Protein AF-A0A5C3PI33-F1 (afdb_monomer_lite)

Sequence (71 aa):
MVDADGEHITGIIDWGNAGFYPSYWEYSRMHDANFCTLGWEKILGMVFPEPRRQTEIGTVRTILLTIEDHL

Organism: NCBI:txid1314778

Structure (mmCIF, N/CA/C/O backbone):
data_AF-A0A5C3PI33-F1
#
_entry.id   AF-A0A5C3PI33-F1
#
loop_
_atom_site.group_PDB
_atom_site.id
_atom_site.type_symbol
_atom_site.label_atom_id
_atom_site.label_alt_id
_atom_site.label_comp_id
_atom_site.label_asym_id
_atom_site.label_entity_id
_atom_site.label_seq_id
_atom_site.pdbx_PDB_ins_code
_atom_site.Cartn_x
_atom_site.Cartn_y
_atom_site.Cartn_z
_atom_site.occupancy
_atom_site.B_iso_or_equiv
_atom_site.auth_seq_id
_atom_site.auth_comp_id
_atom_site.auth_asym_id
_atom_site.auth_atom_id
_atom_site.pdbx_PDB_model_num
ATOM 1 N N . MET A 1 1 ? 5.187 -2.694 -15.557 1.00 84.44 1 MET A N 1
ATOM 2 C CA . MET A 1 1 ? 5.707 -2.411 -16.912 1.00 84.44 1 MET A CA 1
ATOM 3 C C . MET A 1 1 ? 4.537 -2.083 -17.802 1.00 84.44 1 MET A C 1
ATOM 5 O O . MET A 1 1 ? 3.456 -2.615 -17.563 1.00 84.44 1 MET A O 1
ATOM 9 N N . VAL A 1 2 ? 4.751 -1.201 -18.768 1.00 89.50 2 VAL A N 1
ATOM 10 C CA . VAL A 1 2 ? 3.783 -0.930 -19.830 1.00 89.50 2 VAL A CA 1
ATOM 11 C C . VAL A 1 2 ? 4.399 -1.301 -21.177 1.00 89.50 2 VAL A C 1
ATOM 13 O O . VAL A 1 2 ? 5.616 -1.498 -21.254 1.00 89.50 2 VAL A O 1
ATOM 16 N N . ASP A 1 3 ? 3.578 -1.500 -22.199 1.00 92.50 3 ASP A N 1
ATOM 17 C CA . ASP A 1 3 ? 4.042 -1.659 -23.579 1.00 92.50 3 ASP A CA 1
ATOM 18 C C . ASP A 1 3 ? 4.683 -0.364 -24.115 1.00 92.50 3 ASP A C 1
ATOM 20 O O . ASP A 1 3 ? 4.758 0.649 -23.418 1.00 92.50 3 ASP A O 1
ATOM 24 N N . ALA A 1 4 ? 5.215 -0.411 -25.340 1.00 92.44 4 ALA A N 1
ATOM 25 C CA . ALA A 1 4 ? 5.912 0.727 -25.944 1.00 92.44 4 ALA A CA 1
ATOM 26 C C . ALA A 1 4 ? 5.009 1.963 -26.105 1.00 92.44 4 ALA A C 1
ATOM 28 O O . ALA A 1 4 ? 5.502 3.088 -26.028 1.00 92.44 4 ALA A O 1
ATOM 29 N N . ASP A 1 5 ? 3.707 1.738 -26.283 1.00 94.62 5 ASP A N 1
AT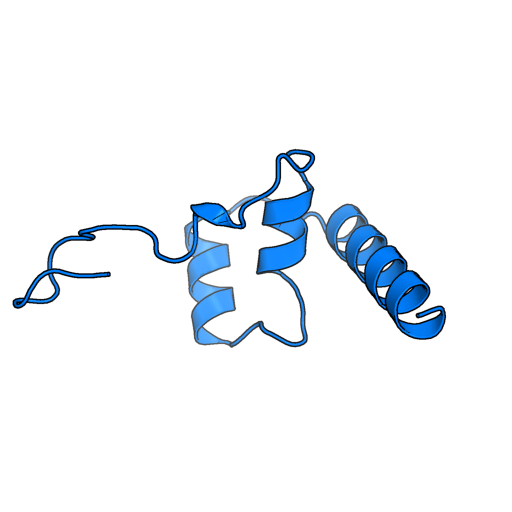OM 30 C CA . ASP A 1 5 ? 2.697 2.783 -26.440 1.00 94.62 5 ASP A CA 1
ATOM 31 C C . ASP A 1 5 ? 2.167 3.298 -25.087 1.00 94.62 5 ASP A C 1
ATOM 33 O O . ASP A 1 5 ? 1.562 4.367 -25.014 1.00 94.62 5 ASP A O 1
ATOM 37 N N . GLY A 1 6 ? 2.449 2.589 -23.988 1.00 90.56 6 GLY A N 1
ATOM 38 C CA . GLY A 1 6 ? 2.051 2.968 -22.633 1.00 90.56 6 GLY A CA 1
ATOM 39 C C . GLY A 1 6 ? 0.590 2.661 -22.293 1.00 90.56 6 GLY A C 1
ATOM 40 O O . GLY A 1 6 ? 0.085 3.158 -21.285 1.00 90.56 6 GLY A O 1
ATOM 41 N N . GLU A 1 7 ? -0.089 1.859 -23.109 1.00 92.94 7 GLU A N 1
ATOM 42 C CA . GLU A 1 7 ? -1.529 1.603 -23.024 1.00 92.94 7 GLU A CA 1
ATOM 43 C C . GLU A 1 7 ? -1.859 0.332 -22.235 1.00 92.94 7 GLU A C 1
ATOM 45 O O . GLU A 1 7 ? -2.901 0.259 -21.579 1.00 92.94 7 GLU A O 1
ATOM 50 N N . HIS A 1 8 ? -0.961 -0.657 -22.238 1.00 90.81 8 HIS A N 1
ATOM 51 C CA . HIS A 1 8 ? -1.211 -1.948 -21.598 1.00 90.81 8 HIS A CA 1
ATOM 52 C C . HIS A 1 8 ? -0.192 -2.254 -20.515 1.00 90.81 8 HIS A C 1
ATOM 54 O O . HIS A 1 8 ? 1.014 -2.153 -20.723 1.00 90.81 8 HIS A O 1
ATOM 60 N N . ILE A 1 9 ? -0.676 -2.723 -19.363 1.00 89.88 9 ILE A N 1
ATOM 61 C CA . ILE A 1 9 ? 0.189 -3.288 -18.327 1.00 89.88 9 ILE A CA 1
ATOM 62 C C . ILE A 1 9 ? 0.738 -4.622 -18.842 1.00 89.88 9 ILE A C 1
ATOM 64 O O . ILE A 1 9 ? -0.008 -5.577 -19.040 1.00 89.88 9 ILE A O 1
ATOM 68 N N . THR A 1 10 ? 2.053 -4.698 -19.028 1.00 91.00 10 THR A N 1
ATOM 69 C CA . THR A 1 10 ? 2.742 -5.874 -19.586 1.00 91.00 10 THR A CA 1
ATOM 70 C C . THR A 1 10 ? 3.365 -6.778 -18.528 1.00 91.00 10 THR A C 1
ATOM 72 O O . THR A 1 10 ? 3.800 -7.884 -18.838 1.00 91.00 10 THR A O 1
ATOM 75 N N . GLY A 1 11 ? 3.402 -6.342 -17.268 1.00 83.38 11 GLY A N 1
ATOM 76 C CA . GLY A 1 11 ? 3.893 -7.172 -16.173 1.00 83.38 11 GLY A CA 1
ATOM 77 C C . GLY A 1 11 ? 4.144 -6.412 -14.877 1.00 83.38 11 GLY A C 1
ATOM 78 O O . GLY A 1 11 ? 4.282 -5.183 -14.864 1.00 83.38 11 GLY A O 1
ATOM 79 N N . ILE A 1 12 ? 4.234 -7.173 -13.789 1.00 83.56 12 ILE A N 1
ATOM 80 C CA . ILE A 1 12 ? 4.659 -6.710 -12.465 1.00 83.56 12 ILE A CA 1
ATOM 81 C C . ILE A 1 12 ? 6.127 -7.114 -12.300 1.00 83.56 12 ILE A C 1
ATOM 83 O O . ILE A 1 12 ? 6.474 -8.280 -12.478 1.00 83.56 12 ILE A O 1
ATOM 87 N N . ILE A 1 13 ? 6.994 -6.142 -12.018 1.00 82.31 13 ILE A N 1
ATOM 88 C CA . ILE A 1 13 ? 8.419 -6.398 -11.760 1.00 82.31 13 ILE A CA 1
ATOM 89 C C . ILE A 1 13 ? 8.568 -6.828 -10.297 1.00 82.31 13 ILE A C 1
ATOM 91 O O . ILE A 1 13 ? 7.750 -6.455 -9.463 1.00 82.31 13 ILE A O 1
ATOM 95 N N . ASP A 1 14 ? 9.620 -7.590 -10.001 1.00 75.69 14 ASP A N 1
ATOM 96 C CA . ASP A 1 14 ? 10.019 -7.966 -8.637 1.00 75.69 14 ASP A CA 1
ATOM 97 C C . ASP A 1 14 ? 9.029 -8.892 -7.904 1.00 75.69 14 ASP A C 1
ATOM 99 O O . ASP A 1 14 ? 9.001 -8.998 -6.682 1.00 75.69 14 ASP A O 1
ATOM 103 N N . TRP A 1 15 ? 8.226 -9.640 -8.668 1.00 79.88 15 TRP A N 1
ATOM 104 C CA . TRP A 1 15 ? 7.341 -10.669 -8.115 1.00 79.88 15 TRP A CA 1
ATOM 105 C C . TRP A 1 15 ? 8.108 -11.822 -7.448 1.00 79.88 15 TRP A C 1
ATOM 107 O O . TRP A 1 15 ? 7.600 -12.462 -6.535 1.00 79.88 15 TRP A O 1
ATOM 117 N N . GLY A 1 16 ? 9.343 -12.093 -7.883 1.00 80.44 16 GLY A N 1
ATOM 118 C CA . GLY A 1 16 ? 10.171 -13.173 -7.333 1.00 80.44 16 GLY A CA 1
ATOM 119 C C . GLY A 1 16 ? 10.540 -12.986 -5.857 1.00 80.44 16 GLY A C 1
ATOM 120 O O . GLY A 1 16 ? 10.790 -13.971 -5.166 1.00 80.44 16 GLY A O 1
ATOM 121 N N . ASN A 1 17 ? 10.521 -11.742 -5.372 1.00 73.88 17 ASN A N 1
ATOM 122 C CA . ASN A 1 17 ? 10.775 -11.388 -3.980 1.00 73.88 17 ASN A CA 1
ATOM 123 C C . ASN A 1 17 ? 9.477 -11.125 -3.198 1.00 73.88 17 ASN A C 1
ATOM 125 O O . ASN A 1 17 ? 9.530 -10.803 -2.009 1.00 73.88 17 ASN A O 1
ATOM 129 N N . ALA A 1 18 ? 8.310 -11.270 -3.836 1.00 78.88 18 ALA A N 1
ATOM 130 C CA . ALA A 1 18 ? 7.033 -11.136 -3.158 1.00 78.88 18 ALA A CA 1
ATOM 131 C C . ALA A 1 18 ? 6.829 -12.316 -2.192 1.00 78.88 18 ALA A C 1
ATOM 133 O O . ALA A 1 18 ? 6.860 -13.485 -2.578 1.00 78.88 18 ALA A O 1
ATOM 134 N N . GLY A 1 19 ? 6.634 -12.005 -0.912 1.00 78.31 19 GLY A N 1
ATOM 135 C CA . GLY A 1 19 ? 6.279 -12.986 0.111 1.00 78.31 19 GLY A CA 1
ATOM 136 C C . GLY A 1 19 ? 4.769 -13.218 0.196 1.00 78.31 19 GLY A C 1
ATOM 137 O O . GLY A 1 19 ? 3.971 -12.366 -0.189 1.00 78.31 19 GLY A O 1
ATOM 138 N N . PHE A 1 20 ? 4.365 -14.355 0.767 1.00 79.44 20 PHE A N 1
ATOM 139 C CA . PHE A 1 20 ? 2.974 -14.581 1.165 1.00 79.44 20 PHE A CA 1
ATOM 140 C C . PHE A 1 20 ? 2.698 -13.870 2.490 1.00 79.44 20 PHE A C 1
ATOM 142 O O . PHE A 1 20 ? 2.987 -14.398 3.564 1.00 79.44 20 PHE A O 1
ATOM 149 N N . TYR A 1 21 ? 2.139 -12.667 2.408 1.00 83.31 21 TYR A N 1
ATOM 150 C CA . TYR A 1 21 ? 1.742 -11.891 3.578 1.00 83.31 21 TYR A CA 1
ATOM 151 C C . TYR A 1 21 ? 0.228 -11.970 3.818 1.00 83.31 21 TYR A C 1
ATOM 153 O O . TYR A 1 21 ? -0.538 -12.238 2.890 1.00 83.31 21 TYR A O 1
ATOM 161 N N . PRO A 1 22 ? -0.238 -11.729 5.057 1.00 85.69 22 PRO A N 1
ATOM 162 C CA . PRO A 1 22 ? -1.663 -11.599 5.337 1.00 85.69 22 PRO A CA 1
ATOM 163 C C . PRO A 1 22 ? -2.328 -10.538 4.454 1.00 85.69 22 PRO A C 1
ATOM 165 O O . PRO A 1 22 ? -1.712 -9.531 4.120 1.00 85.69 22 PRO A O 1
ATOM 168 N N . SER A 1 23 ? -3.614 -10.699 4.145 1.00 81.31 23 SER A N 1
ATOM 169 C CA . SER A 1 23 ? -4.338 -9.810 3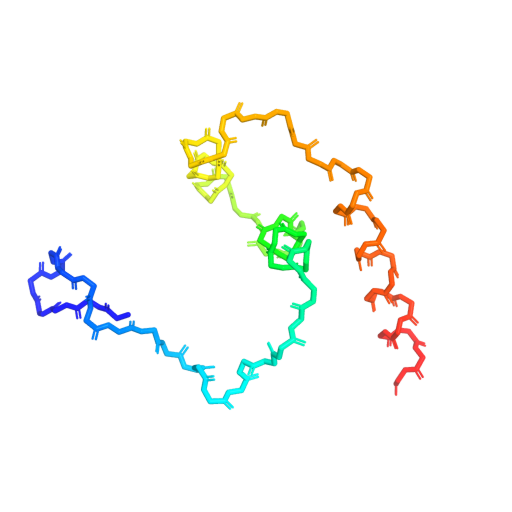.220 1.00 81.31 23 SER A CA 1
ATOM 170 C C . SER A 1 23 ? -4.384 -8.336 3.648 1.00 81.31 23 SER A C 1
ATOM 172 O O . SER A 1 23 ? -4.573 -7.457 2.812 1.00 81.31 23 SER A O 1
ATOM 174 N N . TYR A 1 24 ? -4.223 -8.039 4.942 1.00 83.94 24 TYR A N 1
ATOM 175 C CA . TYR A 1 24 ? -4.135 -6.661 5.437 1.00 83.94 24 TYR A CA 1
ATOM 176 C C . TYR A 1 24 ? -2.771 -6.011 5.151 1.00 83.94 24 TYR A C 1
ATOM 178 O O . TYR A 1 24 ? -2.657 -4.791 5.193 1.00 83.94 24 TYR A O 1
ATOM 186 N N . TRP A 1 25 ? -1.728 -6.800 4.869 1.00 89.62 25 TRP A N 1
ATOM 187 C CA . TRP A 1 25 ? -0.358 -6.317 4.705 1.00 89.62 25 TRP A CA 1
ATOM 188 C C . TRP A 1 25 ? -0.223 -5.386 3.509 1.00 89.62 25 TRP A C 1
ATOM 190 O O . TRP A 1 25 ? 0.215 -4.252 3.673 1.00 89.62 25 TRP A O 1
ATOM 200 N N . GLU A 1 26 ? -0.633 -5.831 2.321 1.00 89.12 26 GLU A N 1
ATOM 201 C CA . GLU A 1 26 ? -0.527 -5.030 1.097 1.00 89.12 26 GLU A CA 1
ATOM 202 C C . GLU A 1 26 ? -1.346 -3.745 1.208 1.00 89.12 26 GLU A C 1
ATOM 204 O O . GLU A 1 26 ? -0.860 -2.671 0.850 1.00 89.12 26 GLU A O 1
ATOM 209 N N . TYR A 1 27 ? -2.542 -3.840 1.802 1.00 92.12 27 TYR A N 1
ATOM 210 C CA . TYR A 1 27 ? -3.377 -2.681 2.096 1.00 92.12 27 TYR A CA 1
ATOM 211 C C . TYR A 1 27 ? -2.682 -1.688 3.024 1.00 92.12 27 TYR A C 1
ATOM 213 O O . TYR A 1 27 ? -2.612 -0.496 2.730 1.00 92.12 27 TYR A O 1
ATOM 221 N N . SER A 1 28 ? -2.090 -2.160 4.114 1.00 94.25 28 SER A N 1
ATOM 222 C CA . SER A 1 28 ? -1.354 -1.281 5.014 1.00 94.25 28 SER A CA 1
ATOM 223 C C . SER A 1 28 ? -0.095 -0.688 4.374 1.00 94.25 28 SER A C 1
ATOM 225 O O . SER A 1 28 ? 0.177 0.497 4.566 1.00 94.25 28 SER A O 1
ATOM 227 N N . ARG A 1 29 ? 0.654 -1.469 3.583 1.00 91.38 29 ARG A N 1
ATOM 228 C CA . ARG A 1 29 ? 1.899 -1.035 2.923 1.00 91.38 29 ARG A CA 1
ATOM 229 C C . ARG A 1 29 ? 1.658 0.016 1.842 1.00 91.38 29 ARG A C 1
ATOM 231 O O . ARG A 1 29 ? 2.433 0.963 1.765 1.00 91.38 29 ARG A O 1
ATOM 238 N N . MET A 1 30 ? 0.579 -0.081 1.059 1.00 92.75 30 MET A N 1
ATOM 239 C CA . MET A 1 30 ? 0.258 0.955 0.064 1.00 92.75 30 MET A CA 1
ATOM 240 C C . MET A 1 30 ? -0.093 2.312 0.691 1.00 92.75 30 MET A C 1
ATOM 242 O O . MET A 1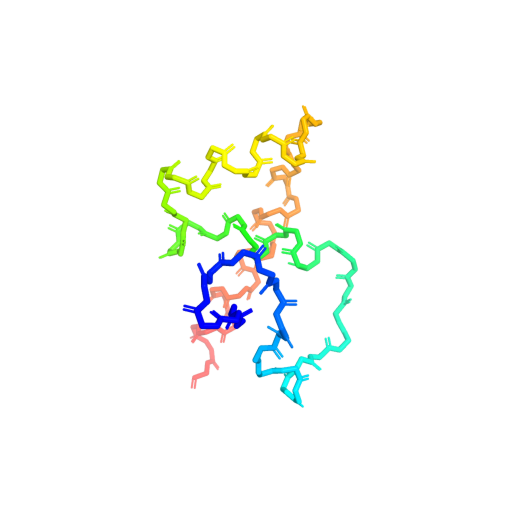 30 ? -0.032 3.334 0.012 1.00 92.75 30 MET A O 1
ATOM 246 N N . HIS A 1 31 ? -0.430 2.326 1.983 1.00 93.75 31 HIS A N 1
ATOM 247 C CA . HIS A 1 31 ? -0.738 3.515 2.774 1.00 93.75 31 HIS A CA 1
ATOM 248 C C . HIS A 1 31 ? 0.436 4.016 3.633 1.00 93.75 31 HIS A C 1
ATOM 250 O O . HIS A 1 31 ? 0.231 4.903 4.470 1.00 93.75 31 HIS A O 1
ATOM 256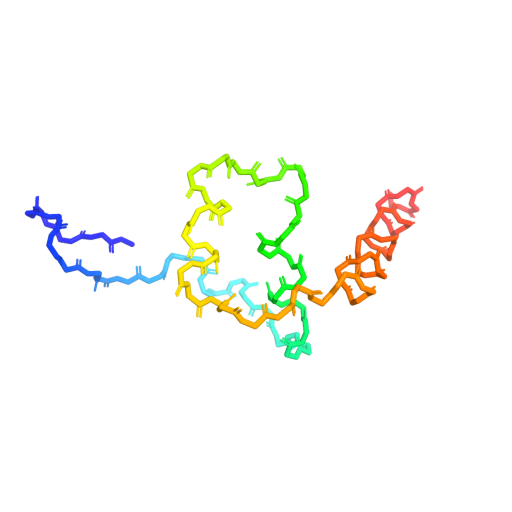 N N . ASP A 1 32 ? 1.642 3.466 3.459 1.00 91.19 32 ASP A N 1
ATOM 257 C CA . ASP A 1 32 ? 2.836 3.906 4.179 1.00 91.19 32 ASP A CA 1
ATOM 258 C C . ASP A 1 32 ? 3.145 5.378 3.870 1.00 91.19 32 ASP A C 1
ATOM 260 O O . ASP A 1 32 ? 3.366 5.767 2.724 1.00 91.19 32 ASP A O 1
ATOM 264 N N . ALA A 1 33 ? 3.174 6.202 4.918 1.00 85.38 33 ALA A N 1
ATOM 265 C CA . ALA A 1 33 ? 3.393 7.639 4.812 1.00 85.38 33 ALA A CA 1
ATOM 266 C C . ALA A 1 33 ? 4.760 8.006 4.209 1.00 85.38 33 ALA A C 1
ATOM 268 O O . ALA A 1 33 ? 4.876 9.072 3.612 1.00 85.38 33 ALA A O 1
ATOM 269 N N . ASN A 1 34 ? 5.770 7.138 4.324 1.00 88.38 34 ASN A N 1
ATOM 270 C CA . ASN A 1 34 ? 7.096 7.382 3.752 1.00 88.38 34 ASN A CA 1
ATOM 271 C C . ASN A 1 34 ? 7.104 7.262 2.217 1.00 88.38 34 ASN A C 1
ATOM 273 O O . ASN A 1 34 ? 7.972 7.835 1.563 1.00 88.38 34 ASN A O 1
ATOM 277 N N . PHE A 1 35 ? 6.133 6.541 1.643 1.00 87.88 35 PHE A N 1
ATOM 278 C CA . PHE A 1 35 ? 6.051 6.249 0.207 1.00 87.88 35 PHE A CA 1
ATOM 279 C C . PHE A 1 35 ? 4.756 6.766 -0.445 1.00 87.88 35 PHE A C 1
ATOM 281 O O . PHE A 1 35 ? 4.535 6.568 -1.640 1.00 87.88 35 PHE A O 1
ATOM 288 N N . CYS A 1 36 ? 3.891 7.444 0.315 1.00 89.75 36 CYS A N 1
ATOM 289 C CA . CYS A 1 36 ? 2.610 7.944 -0.171 1.00 89.75 36 CYS A CA 1
ATOM 290 C C . CYS A 1 36 ? 2.744 9.360 -0.753 1.00 89.75 36 CYS A C 1
ATOM 292 O O . CYS A 1 36 ? 3.115 10.303 -0.057 1.00 89.75 36 CYS A O 1
ATOM 294 N N . THR A 1 37 ? 2.393 9.524 -2.029 1.00 94.00 37 THR A N 1
ATOM 295 C CA . THR A 1 37 ? 2.297 10.836 -2.692 1.00 94.00 37 THR A CA 1
ATOM 296 C C . THR A 1 37 ? 0.839 11.286 -2.802 1.00 94.00 37 THR A C 1
ATOM 298 O O . THR A 1 37 ? -0.067 10.456 -2.790 1.00 94.00 37 THR A O 1
ATOM 301 N N . LEU A 1 38 ? 0.586 12.587 -2.998 1.00 93.25 38 LEU A N 1
ATOM 302 C CA . LEU A 1 38 ? -0.781 13.106 -3.205 1.00 93.25 38 LEU A CA 1
ATOM 303 C C . LEU A 1 38 ? -1.493 12.448 -4.401 1.00 93.25 38 LEU A C 1
ATOM 305 O O . LEU A 1 38 ? -2.689 12.167 -4.351 1.00 93.25 38 LEU A O 1
ATOM 309 N N . GLY A 1 39 ? -0.755 12.190 -5.487 1.00 94.75 39 GLY A N 1
ATOM 310 C CA . GLY A 1 39 ? -1.293 11.489 -6.654 1.00 94.75 39 GLY A CA 1
ATOM 311 C C . GLY A 1 39 ? -1.665 10.043 -6.331 1.00 94.75 39 GLY A C 1
ATOM 312 O O . GLY A 1 39 ? -2.717 9.568 -6.754 1.00 94.75 39 GLY A O 1
ATOM 313 N N . TRP A 1 40 ? -0.838 9.370 -5.530 1.00 94.31 40 TRP A N 1
ATOM 314 C CA . TRP A 1 40 ? -1.107 8.014 -5.069 1.00 94.31 40 TRP A CA 1
ATOM 315 C C . TRP A 1 40 ? -2.324 7.948 -4.142 1.00 94.31 40 TRP A C 1
ATOM 317 O O . TRP A 1 40 ? -3.212 7.134 -4.366 1.00 94.31 40 TRP A O 1
ATOM 327 N N . GLU A 1 41 ? -2.435 8.858 -3.174 1.00 92.25 41 GLU A N 1
ATOM 328 C CA . GLU A 1 41 ? -3.598 8.945 -2.283 1.00 92.25 41 GLU A CA 1
ATOM 329 C C . GLU A 1 41 ? -4.907 9.129 -3.065 1.00 92.25 41 GLU A C 1
ATOM 331 O O . GLU A 1 41 ? -5.904 8.466 -2.774 1.00 92.25 41 GLU A O 1
ATOM 336 N N . LYS A 1 42 ? -4.890 9.952 -4.123 1.00 94.75 42 LYS A N 1
ATOM 337 C CA . LYS A 1 42 ? -6.036 10.102 -5.028 1.00 94.75 42 LYS A CA 1
ATOM 338 C C . LYS A 1 42 ? -6.405 8.784 -5.715 1.00 94.75 42 LYS A C 1
ATOM 340 O O . LYS A 1 42 ? -7.587 8.469 -5.807 1.00 94.75 42 LYS A O 1
ATOM 345 N N . ILE A 1 43 ? -5.422 8.022 -6.200 1.00 95.31 43 ILE A N 1
ATOM 346 C CA . ILE A 1 43 ? -5.657 6.706 -6.818 1.00 95.31 43 ILE A CA 1
ATOM 347 C C . ILE A 1 43 ? -6.267 5.743 -5.802 1.00 95.31 43 ILE A C 1
ATOM 349 O O . ILE A 1 43 ? -7.283 5.115 -6.099 1.00 95.31 43 ILE A O 1
ATOM 353 N N . LEU A 1 44 ? -5.716 5.679 -4.591 1.00 94.06 44 LEU A N 1
ATOM 354 C CA . LEU A 1 44 ? -6.247 4.824 -3.532 1.00 94.06 44 LEU A CA 1
ATOM 355 C C . LEU A 1 44 ? -7.694 5.176 -3.178 1.00 94.06 44 LEU A C 1
ATOM 357 O O . LEU A 1 44 ? -8.503 4.267 -3.031 1.00 94.06 44 LEU A O 1
ATOM 361 N N . GLY A 1 45 ? -8.046 6.463 -3.123 1.00 94.69 45 GLY A N 1
ATOM 362 C CA . GLY A 1 45 ? -9.428 6.898 -2.896 1.00 94.69 45 GLY A CA 1
ATOM 363 C C . GLY A 1 45 ? -10.401 6.526 -4.024 1.00 94.69 45 GLY A C 1
ATOM 364 O O .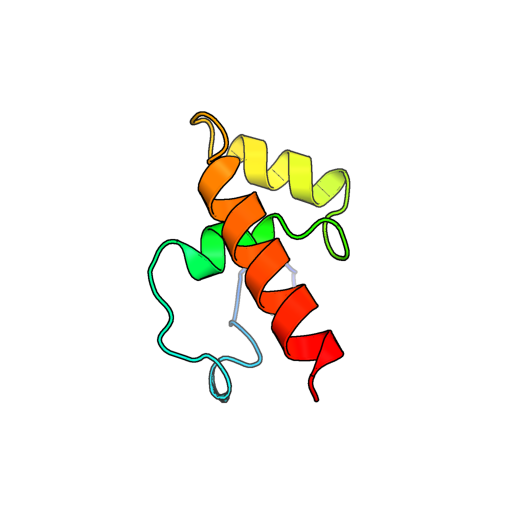 GLY A 1 45 ? -11.593 6.379 -3.772 1.00 94.69 45 GLY A O 1
ATOM 365 N N . MET A 1 46 ? -9.915 6.344 -5.258 1.00 95.81 46 MET A N 1
ATOM 366 C CA . MET A 1 46 ? -10.736 5.852 -6.374 1.00 95.81 46 MET A CA 1
ATOM 367 C C . MET A 1 46 ? -10.922 4.331 -6.330 1.00 95.81 46 MET A C 1
ATOM 369 O O . MET A 1 46 ? -11.999 3.840 -6.656 1.00 95.81 46 MET A O 1
ATOM 373 N N . VAL A 1 47 ? -9.880 3.586 -5.949 1.00 94.88 47 VAL A N 1
ATOM 374 C CA . VAL A 1 47 ? -9.888 2.110 -5.937 1.00 94.88 47 VAL A CA 1
ATOM 375 C C . VAL A 1 47 ? -10.550 1.553 -4.672 1.00 94.88 47 VAL A C 1
ATOM 377 O O . VAL A 1 47 ? -11.246 0.542 -4.734 1.00 94.88 47 VAL A O 1
ATOM 380 N N . PHE A 1 48 ? -10.366 2.220 -3.531 1.00 94.06 48 PHE A N 1
ATOM 381 C CA . PHE A 1 48 ? -10.887 1.825 -2.224 1.00 94.06 48 PHE A CA 1
ATOM 382 C C . PHE A 1 48 ? -11.787 2.937 -1.666 1.00 94.06 48 PHE A C 1
ATOM 384 O O . PHE A 1 48 ? -11.351 3.705 -0.810 1.00 94.06 48 PHE A O 1
ATOM 391 N N . PRO A 1 49 ? -13.042 3.040 -2.142 1.00 92.44 49 PRO A N 1
ATOM 392 C CA . PRO A 1 49 ? -13.966 4.094 -1.713 1.00 92.44 49 PRO A CA 1
ATOM 393 C C . PRO A 1 49 ? -14.469 3.914 -0.271 1.00 92.44 49 PRO A C 1
ATOM 395 O O . PRO A 1 49 ? -15.041 4.834 0.309 1.00 92.44 49 PRO A O 1
ATOM 398 N N . GLU A 1 50 ? -14.274 2.726 0.300 1.00 93.31 50 GLU A N 1
ATOM 399 C CA . GLU A 1 50 ? -14.628 2.403 1.680 1.00 93.31 50 GLU A CA 1
ATOM 400 C C . GLU A 1 50 ? -13.794 3.202 2.699 1.00 93.31 50 GLU A C 1
ATOM 402 O O . GLU A 1 50 ? -12.678 3.639 2.395 1.00 93.31 50 GLU A O 1
ATOM 407 N N . PRO A 1 51 ? -14.273 3.350 3.950 1.00 93.62 51 PRO A N 1
ATOM 408 C CA . PRO A 1 51 ? -13.497 3.981 5.007 1.00 93.62 51 PRO A CA 1
ATOM 409 C C . PRO A 1 51 ? -12.115 3.343 5.176 1.00 93.62 51 PRO A C 1
ATOM 411 O O . PRO A 1 51 ? -11.962 2.124 5.293 1.00 93.62 51 PRO A O 1
ATOM 414 N N . ARG A 1 52 ? -11.094 4.200 5.239 1.00 92.00 52 ARG A N 1
ATOM 415 C CA . ARG A 1 52 ? -9.699 3.791 5.410 1.00 92.00 52 ARG A CA 1
ATOM 416 C C . ARG A 1 52 ? -9.520 2.984 6.700 1.00 92.00 52 ARG A C 1
ATOM 418 O O . ARG A 1 52 ? -9.910 3.431 7.780 1.00 92.00 52 ARG A O 1
ATOM 425 N N . ARG A 1 53 ? -8.847 1.830 6.614 1.00 93.38 53 ARG A N 1
ATOM 426 C CA . ARG A 1 53 ? -8.576 0.934 7.761 1.00 93.38 53 ARG A CA 1
ATOM 427 C C . ARG A 1 53 ? -7.440 1.455 8.646 1.00 93.38 53 ARG A C 1
ATOM 429 O O . ARG A 1 53 ? -6.367 0.865 8.738 1.00 93.38 53 ARG A O 1
ATOM 436 N N . GLN A 1 54 ? -7.664 2.602 9.282 1.00 93.94 54 GLN A N 1
ATOM 437 C CA . GLN A 1 54 ? -6.620 3.365 9.969 1.00 93.94 54 GLN A CA 1
ATOM 438 C C . GLN A 1 54 ? -5.905 2.572 11.074 1.00 93.94 54 GLN A C 1
ATOM 440 O O . GLN A 1 54 ? -4.694 2.720 11.236 1.00 93.94 54 GLN A O 1
ATOM 445 N N . THR A 1 55 ? -6.632 1.713 11.794 1.00 93.75 55 THR A N 1
ATOM 446 C CA . THR A 1 55 ? -6.061 0.848 12.834 1.00 93.75 55 THR A CA 1
ATOM 447 C C . THR A 1 55 ? -5.075 -0.163 12.248 1.00 93.75 55 THR A C 1
ATOM 449 O O . THR A 1 55 ? -3.940 -0.223 12.706 1.00 93.75 55 THR A O 1
ATOM 452 N N . GLU A 1 56 ? -5.458 -0.898 11.197 1.00 93.19 56 GLU A N 1
ATOM 453 C CA . GLU A 1 56 ? -4.589 -1.891 10.537 1.00 93.19 56 GLU A CA 1
ATOM 454 C C . GLU A 1 56 ? -3.327 -1.241 9.955 1.00 93.19 56 GLU A C 1
ATOM 456 O O . GLU A 1 56 ? -2.217 -1.754 10.124 1.00 93.19 56 GLU A O 1
ATOM 461 N N . ILE A 1 57 ? -3.489 -0.079 9.313 1.00 94.00 57 ILE A N 1
ATOM 462 C CA . ILE A 1 57 ? -2.378 0.703 8.752 1.00 94.00 57 ILE A CA 1
ATOM 463 C C . ILE A 1 57 ? -1.416 1.129 9.865 1.00 94.00 57 ILE A C 1
ATOM 465 O O . ILE A 1 57 ? -0.204 0.956 9.741 1.00 94.00 57 ILE A O 1
ATOM 469 N N . GLY A 1 58 ? -1.955 1.667 10.964 1.00 93.25 58 GLY A N 1
ATOM 470 C CA . GLY A 1 58 ? -1.169 2.106 12.114 1.00 93.25 58 GLY A CA 1
ATOM 471 C C . GLY A 1 58 ? -0.392 0.959 12.757 1.00 93.25 58 GLY A C 1
ATOM 472 O O . GLY A 1 58 ? 0.811 1.084 12.965 1.00 93.25 58 GLY A O 1
ATOM 473 N N . THR A 1 59 ? -1.049 -0.177 13.003 1.00 92.94 59 THR A N 1
ATOM 474 C CA . THR A 1 59 ? -0.419 -1.354 13.615 1.00 92.94 59 THR A CA 1
ATOM 475 C C . THR A 1 59 ? 0.731 -1.896 12.771 1.00 92.94 59 THR A C 1
ATOM 477 O O . THR A 1 59 ? 1.813 -2.126 13.308 1.00 92.94 59 THR A O 1
ATOM 480 N N . VAL A 1 60 ? 0.542 -2.062 11.456 1.00 91.88 60 VAL A N 1
ATOM 481 C CA . VAL A 1 60 ? 1.616 -2.541 10.565 1.00 91.88 60 VAL A CA 1
ATOM 482 C C . VAL A 1 60 ? 2.787 -1.561 10.540 1.00 91.88 60 VAL A C 1
ATOM 484 O O . VAL A 1 60 ? 3.936 -1.992 10.614 1.00 91.88 60 VAL A O 1
ATOM 487 N N . ARG A 1 61 ? 2.51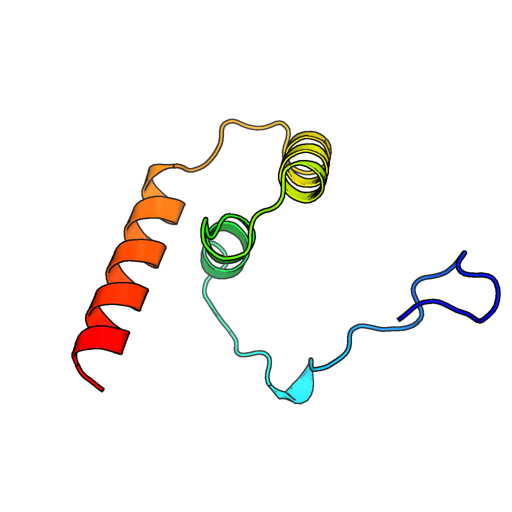3 -0.251 10.501 1.00 91.31 61 ARG A N 1
ATOM 488 C CA . ARG A 1 61 ? 3.564 0.773 10.567 1.00 91.31 61 ARG A CA 1
ATOM 489 C C . ARG A 1 61 ? 4.375 0.666 11.857 1.00 91.31 61 ARG A C 1
ATOM 491 O O . ARG A 1 61 ? 5.596 0.715 11.798 1.00 91.31 61 ARG A O 1
ATOM 498 N N . THR A 1 62 ? 3.714 0.507 13.003 1.00 92.31 62 THR A N 1
ATOM 499 C CA . THR A 1 62 ? 4.401 0.336 14.289 1.00 92.31 62 THR A CA 1
ATOM 500 C C . THR A 1 62 ? 5.286 -0.904 14.286 1.00 92.31 62 THR A C 1
ATOM 502 O O . THR A 1 62 ? 6.450 -0.797 14.646 1.00 92.31 62 THR A O 1
ATOM 505 N N . ILE A 1 63 ? 4.767 -2.052 13.837 1.00 90.12 63 ILE A N 1
ATOM 506 C CA . ILE A 1 63 ? 5.535 -3.305 13.775 1.00 90.12 63 ILE A CA 1
ATOM 507 C C . ILE A 1 63 ? 6.808 -3.126 12.944 1.00 90.12 63 ILE A C 1
ATOM 509 O O . ILE A 1 63 ? 7.878 -3.529 13.385 1.00 90.12 63 ILE A O 1
ATOM 513 N N . LEU A 1 64 ? 6.697 -2.509 11.765 1.00 88.31 64 LEU A N 1
ATOM 514 C CA . LEU A 1 64 ? 7.836 -2.292 10.874 1.00 88.31 64 LEU A CA 1
ATOM 515 C C . LEU A 1 64 ? 8.904 -1.400 11.508 1.00 88.31 64 LEU A C 1
ATOM 517 O O . LEU A 1 64 ? 10.060 -1.804 11.559 1.00 88.31 64 LEU A O 1
ATOM 521 N N . LEU A 1 65 ? 8.507 -0.249 12.060 1.00 87.75 65 LEU A N 1
ATOM 522 C CA . LEU A 1 65 ? 9.442 0.666 12.722 1.00 87.75 65 LEU A CA 1
ATOM 523 C C . LEU A 1 65 ? 10.139 0.000 13.915 1.00 87.75 65 LEU A C 1
ATOM 525 O O . LEU A 1 65 ? 11.343 0.129 14.080 1.00 87.75 65 LEU A O 1
ATOM 529 N N . THR A 1 66 ? 9.400 -0.772 14.716 1.00 90.56 66 THR A N 1
ATOM 530 C CA . THR A 1 66 ? 9.983 -1.495 15.854 1.00 90.56 66 THR A CA 1
ATOM 531 C C . THR A 1 66 ? 10.967 -2.583 15.419 1.00 90.56 66 THR A C 1
ATOM 533 O O . THR A 1 66 ? 11.952 -2.813 16.109 1.00 90.56 66 THR A O 1
ATOM 536 N N . ILE A 1 67 ? 10.726 -3.273 14.300 1.00 81.88 67 ILE A N 1
ATOM 537 C CA . ILE A 1 67 ? 11.662 -4.286 13.788 1.00 81.88 67 ILE A CA 1
ATOM 538 C C . ILE A 1 67 ? 12.920 -3.623 13.214 1.00 81.88 67 ILE A C 1
ATOM 540 O O . ILE A 1 67 ? 14.017 -4.115 13.458 1.00 81.88 67 ILE A O 1
ATOM 544 N N . GLU A 1 68 ? 12.772 -2.516 12.486 1.00 75.06 68 GLU A N 1
ATOM 545 C CA . GLU A 1 68 ? 13.893 -1.760 11.912 1.00 75.06 68 GLU A CA 1
ATOM 546 C C . GLU A 1 68 ? 14.809 -1.162 12.991 1.00 75.06 68 GLU A C 1
ATOM 548 O O . GLU A 1 68 ? 16.022 -1.173 12.819 1.00 75.06 68 GLU A O 1
ATOM 553 N N . ASP A 1 69 ? 14.261 -0.732 14.132 1.00 71.69 69 ASP A N 1
ATOM 554 C CA . ASP A 1 69 ? 15.040 -0.242 15.283 1.00 71.69 69 ASP A CA 1
ATOM 555 C C . ASP A 1 69 ? 15.843 -1.350 16.011 1.00 71.69 69 ASP A C 1
ATOM 557 O O . ASP A 1 69 ? 16.652 -1.066 16.901 1.00 71.69 69 ASP A O 1
ATOM 561 N N . HIS A 1 70 ? 15.605 -2.625 15.685 1.00 61.94 70 HIS A N 1
ATOM 562 C CA . HIS A 1 70 ? 16.205 -3.790 16.346 1.00 61.94 70 HIS A CA 1
ATOM 563 C C . HIS A 1 70 ? 17.054 -4.676 15.413 1.00 61.94 70 HIS A C 1
ATOM 565 O O . HIS A 1 70 ? 17.479 -5.759 15.832 1.00 61.94 70 HIS A O 1
ATOM 571 N N . LEU A 1 71 ? 17.322 -4.219 14.185 1.00 55.38 71 LEU A N 1
ATOM 572 C CA . LEU A 1 71 ? 18.234 -4.828 13.207 1.00 55.38 71 LEU A CA 1
ATOM 573 C C . LEU A 1 71 ? 19.478 -3.953 13.004 1.00 55.38 71 LEU A C 1
ATOM 575 O O . LEU A 1 71 ? 20.564 -4.548 12.820 1.00 55.38 71 LEU A O 1
#

Radius of gyration: 14.86 Å; chains: 1; bounding box: 33×28×43 Å

Secondary structure (DSSP, 8-state):
-B-TTS-SB---TTGGG-----HHHHHHHHT-TTT--HHHHHHHHHH--SPP-HHHHHHHHHHHHHHHTT-

Foldseek 3Di:
DAPPVRPDDPDDPPVVVDDDDPPLQVLLVLVPPVPDDPVSVVVCCVVPVDPRPVVSNVVNVVVVVVVVVVD

pLDDT: mean 88.17, std 7.74, range [55.38, 95.81]